Protein AF-A0A9K3P3K6-F1 (afdb_monomer_lite)

Sequence (95 aa):
MKYVVNGGADDEHEFSYDVNSSNGPNHWGEIHPEWSMCNQGDMQSPIDLTHKRVRTTSVLGRLDRDYKPANTTLINRGHDMMVGKPAQKLNFHII

Structure (mmCIF, N/CA/C/O backbone):
data_AF-A0A9K3P3K6-F1
#
_entry.id   AF-A0A9K3P3K6-F1
#
loop_
_atom_site.group_PDB
_atom_site.id
_atom_site.type_symbol
_atom_site.label_atom_id
_atom_site.label_alt_id
_atom_site.label_comp_id
_atom_site.label_asym_id
_atom_site.label_entity_id
_atom_site.label_seq_id
_atom_site.pdbx_PDB_ins_code
_atom_site.Cartn_x
_atom_site.Cartn_y
_atom_site.Cartn_z
_atom_site.occupancy
_atom_site.B_iso_or_equiv
_atom_site.auth_seq_id
_atom_site.auth_comp_id
_atom_site.auth_asym_id
_atom_site.auth_atom_id
_atom_site.pdbx_PDB_model_num
ATOM 1 N N . MET A 1 1 ? 7.453 16.596 18.911 1.00 42.88 1 MET A N 1
ATOM 2 C CA . MET A 1 1 ? 8.050 15.972 17.710 1.00 42.88 1 MET A CA 1
ATOM 3 C C . MET A 1 1 ? 9.361 16.679 17.428 1.00 42.88 1 MET A C 1
ATOM 5 O O . MET A 1 1 ? 9.359 17.901 17.367 1.00 42.88 1 MET A O 1
ATOM 9 N N . LYS A 1 2 ? 10.475 15.948 17.349 1.00 51.81 2 LYS A N 1
ATOM 10 C CA . LYS A 1 2 ? 11.736 16.494 16.833 1.00 51.81 2 LYS A CA 1
ATOM 11 C C . LYS A 1 2 ? 11.851 16.027 15.384 1.00 51.81 2 LYS A C 1
ATOM 13 O O . LYS A 1 2 ? 11.778 14.825 15.142 1.00 51.81 2 LYS A O 1
ATOM 18 N N . TYR A 1 3 ? 11.968 16.961 14.448 1.00 46.09 3 TYR A N 1
ATOM 19 C CA . TYR A 1 3 ? 12.247 16.643 13.051 1.00 46.09 3 TYR A CA 1
ATOM 20 C C . TYR A 1 3 ? 13.723 16.273 12.956 1.00 46.09 3 TYR A C 1
ATOM 22 O O . TYR A 1 3 ? 14.585 17.101 13.240 1.00 46.09 3 TYR A O 1
ATOM 30 N N . VAL A 1 4 ? 14.013 15.021 12.619 1.00 54.66 4 VAL A N 1
ATOM 31 C CA . VAL A 1 4 ? 15.360 14.603 12.238 1.00 54.66 4 VAL A CA 1
ATOM 32 C C . VAL A 1 4 ? 15.271 14.272 10.762 1.00 54.66 4 VAL A C 1
ATOM 34 O O . VAL A 1 4 ? 14.755 13.224 10.392 1.00 54.66 4 VAL A O 1
ATOM 37 N N . VAL A 1 5 ? 15.732 15.192 9.918 1.00 53.25 5 VAL A N 1
ATOM 38 C CA . VAL A 1 5 ? 15.925 14.916 8.495 1.00 53.25 5 VAL A CA 1
ATOM 39 C C . VAL A 1 5 ? 17.246 14.161 8.389 1.00 53.25 5 VAL A C 1
ATOM 41 O O . VAL A 1 5 ? 18.300 14.763 8.214 1.00 53.25 5 VAL A O 1
ATOM 44 N N . ASN A 1 6 ? 17.218 12.844 8.590 1.00 51.34 6 ASN A N 1
ATOM 45 C CA . ASN A 1 6 ? 18.310 12.015 8.097 1.00 51.34 6 ASN A CA 1
ATOM 46 C C . ASN A 1 6 ? 18.087 11.896 6.593 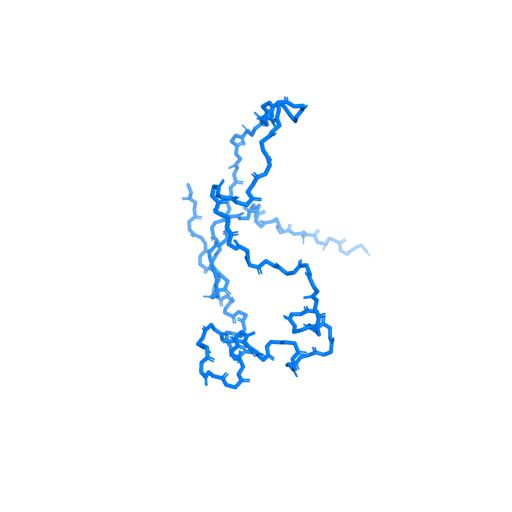1.00 51.34 6 ASN A C 1
ATOM 48 O O . ASN A 1 6 ? 17.205 11.164 6.161 1.00 51.34 6 ASN A O 1
ATOM 52 N N . GLY A 1 7 ? 18.841 12.676 5.819 1.00 45.62 7 GLY A N 1
ATOM 53 C CA . GLY A 1 7 ? 18.896 12.593 4.361 1.00 45.62 7 GLY A CA 1
ATOM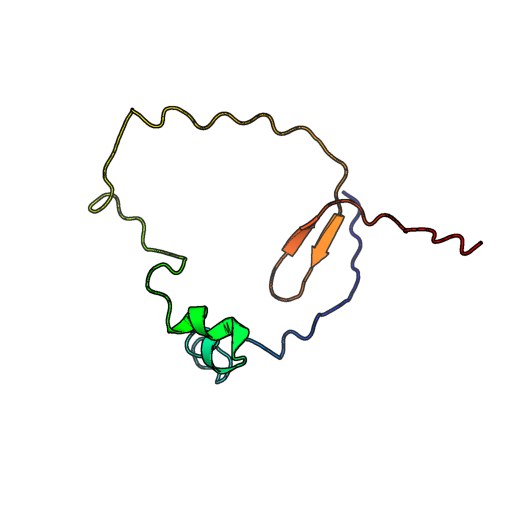 54 C C . GLY A 1 7 ? 19.614 11.327 3.904 1.00 45.62 7 GLY A C 1
ATOM 55 O O . GLY A 1 7 ? 20.646 11.411 3.251 1.00 45.62 7 GLY A O 1
ATOM 56 N N . GLY A 1 8 ? 19.098 10.166 4.298 1.00 44.88 8 GLY A N 1
ATOM 57 C CA . GLY A 1 8 ? 19.313 8.929 3.567 1.00 44.88 8 GLY A CA 1
ATOM 58 C C . GLY A 1 8 ? 18.171 8.833 2.575 1.00 44.88 8 GLY A C 1
ATOM 59 O O . GLY A 1 8 ? 17.142 8.246 2.891 1.00 44.88 8 GLY A O 1
ATOM 60 N N . ALA A 1 9 ? 18.309 9.498 1.429 1.00 46.66 9 ALA A N 1
ATOM 61 C CA . ALA A 1 9 ? 17.553 9.095 0.257 1.00 46.66 9 ALA A CA 1
ATOM 62 C C . ALA A 1 9 ? 18.091 7.705 -0.103 1.00 46.66 9 ALA A C 1
ATOM 64 O O . ALA A 1 9 ? 19.078 7.598 -0.825 1.00 46.66 9 ALA A O 1
ATOM 65 N N . ASP A 1 10 ? 17.540 6.661 0.521 1.00 50.22 10 ASP A N 1
ATOM 66 C CA . ASP A 1 10 ? 17.673 5.307 -0.006 1.00 50.22 10 ASP A CA 1
ATOM 67 C C . ASP A 1 10 ? 17.164 5.402 -1.449 1.00 50.22 10 ASP A C 1
ATOM 69 O O . ASP A 1 10 ? 16.035 5.847 -1.656 1.00 50.22 10 ASP A O 1
ATOM 73 N N . ASP A 1 11 ? 18.051 5.139 -2.414 1.00 54.47 11 ASP A N 1
ATOM 74 C CA . ASP A 1 11 ? 17.912 5.453 -3.842 1.00 54.47 11 ASP A CA 1
ATOM 75 C C . ASP A 1 11 ? 16.467 5.287 -4.354 1.00 54.47 11 ASP A C 1
ATOM 77 O O . ASP A 1 11 ? 16.030 4.198 -4.726 1.00 54.47 11 ASP A O 1
ATOM 81 N N . GLU A 1 12 ? 15.731 6.402 -4.461 1.00 57.03 12 GLU A N 1
ATOM 82 C CA . GLU A 1 12 ? 14.388 6.479 -5.071 1.00 57.03 12 GLU A CA 1
ATOM 83 C C . GLU A 1 12 ? 14.399 6.148 -6.578 1.00 57.03 12 GLU A C 1
ATOM 85 O O . GLU A 1 12 ? 13.408 6.316 -7.286 1.00 57.03 12 GLU A O 1
ATOM 90 N N . HIS A 1 13 ? 15.541 5.720 -7.108 1.00 66.44 13 HIS A N 1
ATOM 91 C CA . HIS A 1 13 ? 15.723 5.381 -8.508 1.00 66.44 13 HIS A CA 1
ATOM 92 C C . HIS A 1 13 ? 15.434 3.915 -8.810 1.00 66.44 13 HIS A C 1
ATOM 94 O O . HIS A 1 13 ? 15.210 3.581 -9.974 1.00 66.44 13 HIS A O 1
ATOM 100 N N . GLU A 1 14 ? 15.429 3.038 -7.805 1.00 90.38 14 GLU A N 1
ATOM 101 C CA . GLU A 1 14 ? 15.262 1.607 -8.053 1.00 90.38 14 GLU A CA 1
ATOM 102 C C . GLU A 1 14 ? 13.834 1.270 -8.497 1.00 90.38 14 GLU A C 1
ATOM 104 O O . GLU A 1 14 ? 13.647 0.542 -9.469 1.00 90.38 14 GLU A O 1
ATOM 109 N N . PHE A 1 15 ? 12.830 1.896 -7.880 1.00 93.75 15 PHE A N 1
ATOM 110 C CA . PHE A 1 15 ? 11.425 1.765 -8.257 1.00 93.75 15 PHE A CA 1
ATOM 111 C C . PHE A 1 15 ? 10.731 3.130 -8.304 1.00 93.75 15 PHE A C 1
ATOM 113 O O . PHE A 1 15 ? 11.100 4.061 -7.595 1.00 93.75 15 PHE A O 1
ATOM 120 N N . SER A 1 16 ? 9.697 3.245 -9.133 1.00 94.44 16 SER A N 1
ATOM 121 C CA . SER A 1 16 ? 8.901 4.463 -9.296 1.00 94.44 16 SER A CA 1
ATOM 122 C C . SER A 1 16 ? 7.420 4.187 -9.065 1.00 94.44 16 SER A C 1
ATOM 124 O O . SER A 1 16 ? 6.942 3.071 -9.265 1.00 94.44 16 SER A O 1
ATOM 126 N N . TYR A 1 17 ? 6.678 5.227 -8.685 1.00 94.62 17 TYR A N 1
ATOM 127 C CA . TYR A 1 17 ? 5.212 5.221 -8.683 1.00 94.62 17 TYR A CA 1
ATOM 128 C C . TYR A 1 17 ? 4.602 5.687 -10.010 1.00 94.62 17 TYR A C 1
ATOM 130 O O . TYR A 1 17 ? 3.386 5.589 -10.182 1.00 94.62 17 TYR A O 1
ATOM 138 N N . ASP A 1 18 ? 5.407 6.188 -10.952 1.00 95.75 18 ASP A N 1
ATOM 139 C CA . ASP A 1 18 ? 4.915 6.496 -12.293 1.00 95.75 18 ASP A CA 1
ATOM 140 C C . ASP A 1 18 ? 4.567 5.193 -13.021 1.00 95.75 18 ASP A C 1
ATOM 142 O O . ASP A 1 18 ? 5.433 4.382 -13.346 1.00 95.75 18 ASP A O 1
ATOM 146 N N . VAL A 1 19 ? 3.275 5.012 -13.289 1.00 95.44 19 VAL A N 1
ATOM 147 C CA . VAL A 1 19 ? 2.705 3.832 -13.951 1.00 95.44 19 VAL A CA 1
ATOM 148 C C . VAL A 1 19 ? 3.241 3.593 -15.359 1.00 95.44 19 VAL A C 1
ATOM 150 O O . VAL A 1 19 ? 3.160 2.463 -15.838 1.00 95.44 19 VAL A O 1
ATOM 153 N N . ASN A 1 20 ? 3.780 4.629 -16.009 1.00 95.38 20 ASN A N 1
ATOM 154 C CA . ASN A 1 20 ? 4.334 4.541 -17.359 1.00 95.38 20 ASN A CA 1
ATOM 155 C C . ASN A 1 20 ? 5.856 4.338 -17.370 1.00 95.38 20 ASN A C 1
ATOM 157 O O . ASN A 1 20 ? 6.438 4.191 -18.445 1.00 95.38 20 ASN A O 1
ATOM 161 N N . SER A 1 21 ? 6.514 4.359 -16.207 1.00 95.31 21 SER A N 1
ATOM 162 C CA . SER A 1 21 ? 7.953 4.121 -16.117 1.00 95.31 21 SER A CA 1
ATOM 163 C C . SER A 1 21 ? 8.284 2.633 -16.247 1.00 95.31 21 SER A C 1
ATOM 165 O O . SER A 1 21 ? 7.522 1.772 -15.805 1.00 95.31 21 SER A O 1
ATOM 167 N N . SER A 1 22 ? 9.471 2.320 -16.772 1.00 95.12 22 SER A N 1
ATOM 168 C CA . SER A 1 22 ? 9.984 0.945 -16.862 1.00 95.12 22 SER A CA 1
ATOM 169 C C . SER A 1 22 ? 10.231 0.294 -15.497 1.00 95.12 22 SER A C 1
ATOM 171 O O . SER A 1 22 ? 10.298 -0.923 -15.409 1.00 95.12 22 SER A O 1
ATOM 173 N N . ASN A 1 23 ? 10.366 1.094 -14.438 1.00 95.12 23 ASN A N 1
ATOM 174 C CA . ASN A 1 23 ? 10.437 0.647 -13.042 1.00 95.12 23 ASN A CA 1
ATOM 175 C C . ASN A 1 23 ? 9.169 1.029 -12.248 1.00 95.12 23 ASN A C 1
ATOM 177 O O . ASN A 1 23 ? 9.208 1.167 -11.025 1.00 95.12 23 ASN A O 1
ATOM 181 N N . GLY A 1 24 ? 8.058 1.266 -12.953 1.00 96.00 24 GLY A N 1
ATOM 182 C CA . GLY A 1 24 ? 6.761 1.603 -12.373 1.00 96.00 24 GLY A CA 1
ATOM 183 C C . GLY A 1 24 ? 6.057 0.407 -11.718 1.00 96.00 24 GLY A C 1
ATOM 184 O O . GLY A 1 24 ? 6.506 -0.730 -11.870 1.00 96.00 24 GLY A O 1
ATOM 185 N N . PRO A 1 25 ? 4.905 0.620 -11.052 1.00 96.38 25 PRO A N 1
ATOM 186 C CA . PRO A 1 25 ? 4.201 -0.419 -10.292 1.00 96.38 25 PRO A CA 1
ATOM 187 C C . PRO A 1 25 ? 3.828 -1.675 -11.084 1.00 96.38 25 PRO A C 1
ATOM 189 O O . PRO A 1 25 ? 3.793 -2.763 -10.522 1.00 96.38 25 PRO A O 1
ATOM 192 N N . ASN A 1 26 ? 3.599 -1.545 -12.394 1.00 96.25 26 ASN A N 1
ATOM 193 C CA . ASN A 1 26 ? 3.310 -2.682 -13.275 1.00 96.25 26 ASN A CA 1
ATOM 194 C C . ASN A 1 26 ? 4.523 -3.613 -13.477 1.00 96.25 26 ASN A C 1
ATOM 196 O O . ASN A 1 26 ? 4.354 -4.745 -13.919 1.00 96.25 26 ASN A O 1
ATOM 200 N N . HIS A 1 27 ? 5.733 -3.144 -13.159 1.00 97.00 27 HIS A N 1
ATOM 201 C CA . HIS A 1 27 ? 7.004 -3.821 -13.420 1.00 97.00 27 HIS A CA 1
ATOM 202 C C . HIS A 1 27 ? 7.812 -4.111 -12.151 1.00 97.00 27 HIS A C 1
ATOM 204 O O . HIS A 1 27 ? 8.904 -4.660 -12.248 1.00 97.00 27 HIS A O 1
ATOM 210 N N . TRP A 1 28 ? 7.314 -3.791 -10.950 1.00 97.00 28 TRP A N 1
ATOM 211 C CA . TRP A 1 28 ? 8.093 -3.977 -9.718 1.00 97.00 28 TRP A CA 1
ATOM 212 C C . TRP A 1 28 ? 8.570 -5.418 -9.512 1.00 97.00 28 TRP A C 1
ATOM 214 O O . TRP A 1 28 ? 9.712 -5.628 -9.111 1.00 97.00 28 TRP A O 1
ATOM 224 N N . GLY A 1 29 ? 7.750 -6.416 -9.857 1.00 97.25 29 GLY A N 1
ATOM 225 C CA . GLY A 1 29 ? 8.149 -7.822 -9.753 1.00 97.25 29 GLY A CA 1
ATOM 226 C C . GLY A 1 29 ? 9.208 -8.283 -10.761 1.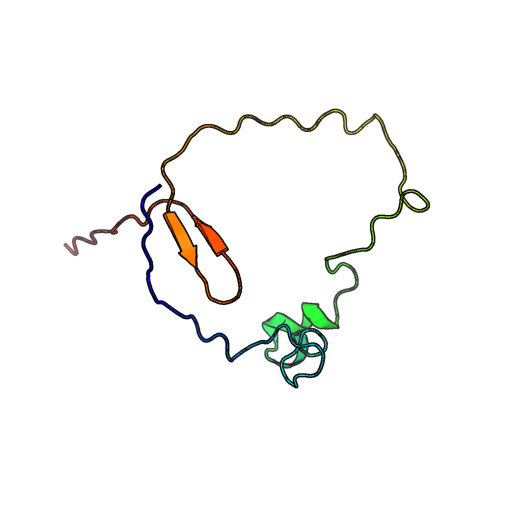00 97.25 29 GLY A C 1
ATOM 227 O O . GLY A 1 29 ? 9.682 -9.411 -10.654 1.00 97.25 29 GLY A O 1
ATOM 228 N N . GLU A 1 30 ? 9.570 -7.440 -11.730 1.00 97.38 30 GLU A N 1
ATOM 229 C CA . GLU A 1 30 ? 10.600 -7.702 -12.745 1.00 97.38 30 GLU A CA 1
ATOM 230 C C . GLU A 1 30 ? 11.949 -7.063 -12.386 1.00 97.38 30 GLU A C 1
ATOM 232 O O . GLU A 1 30 ? 12.965 -7.426 -12.976 1.00 97.38 30 GLU A O 1
ATOM 237 N N . ILE A 1 31 ? 11.969 -6.132 -11.423 1.00 96.00 31 ILE A N 1
ATOM 238 C CA . ILE A 1 31 ? 13.182 -5.412 -11.007 1.00 96.00 31 ILE A CA 1
ATOM 239 C C . ILE A 1 31 ? 14.136 -6.368 -10.282 1.00 96.00 31 ILE A C 1
ATOM 241 O O . ILE A 1 31 ? 15.309 -6.453 -10.641 1.00 96.00 31 ILE A O 1
ATOM 245 N N . HIS A 1 32 ? 13.609 -7.129 -9.315 1.00 96.19 32 HIS A N 1
ATOM 246 C CA . HIS A 1 32 ? 14.365 -8.097 -8.519 1.00 96.19 32 HIS A CA 1
ATOM 247 C C . HIS A 1 32 ? 13.620 -9.425 -8.346 1.00 96.19 32 HIS A C 1
ATOM 249 O O . HIS A 1 32 ? 12.401 -9.416 -8.145 1.00 96.19 32 HIS A O 1
ATOM 255 N N . PRO A 1 33 ? 14.321 -10.579 -8.336 1.00 96.69 33 PRO A N 1
ATOM 256 C CA . PRO A 1 33 ? 13.693 -11.886 -8.126 1.00 96.69 33 PRO A CA 1
ATOM 257 C C . PRO A 1 33 ? 12.864 -11.984 -6.833 1.00 96.69 33 PRO A C 1
ATOM 259 O O . PRO A 1 33 ? 11.785 -12.586 -6.823 1.00 96.69 33 PRO A O 1
ATOM 262 N N . GLU A 1 34 ? 13.331 -11.369 -5.745 1.00 97.62 34 GLU A N 1
ATOM 263 C CA . GLU A 1 34 ? 12.649 -11.330 -4.446 1.00 97.62 34 GLU A CA 1
ATOM 264 C C . GLU A 1 34 ? 11.345 -10.515 -4.452 1.00 97.62 34 GLU A C 1
ATOM 266 O O . GLU A 1 34 ? 10.523 -10.680 -3.550 1.00 97.62 34 GLU A O 1
ATOM 271 N N . TRP A 1 35 ? 11.128 -9.663 -5.459 1.00 97.25 35 TRP A N 1
ATOM 272 C CA . TRP A 1 35 ? 9.921 -8.838 -5.598 1.00 97.25 35 TRP A CA 1
ATOM 273 C C . TRP A 1 35 ? 8.881 -9.464 -6.530 1.00 97.25 35 TRP A C 1
ATOM 275 O O . TRP A 1 35 ? 7.806 -8.900 -6.709 1.00 97.25 35 TRP A O 1
ATOM 285 N N . SER A 1 36 ? 9.147 -10.651 -7.086 1.00 97.69 36 SER A N 1
ATOM 286 C CA . SER A 1 36 ? 8.263 -11.365 -8.028 1.00 97.69 36 SER A CA 1
ATOM 287 C C . SER A 1 36 ? 6.784 -11.407 -7.615 1.00 97.69 36 SER A C 1
ATOM 289 O O . SER A 1 36 ? 5.894 -11.303 -8.463 1.00 97.69 36 SER A O 1
ATOM 291 N N . MET A 1 37 ? 6.498 -11.472 -6.311 1.00 98.06 37 MET A N 1
ATOM 292 C CA . MET A 1 37 ? 5.134 -11.459 -5.773 1.00 98.06 37 MET A CA 1
ATOM 293 C C . MET A 1 37 ? 4.336 -10.190 -6.101 1.00 98.06 37 MET A C 1
ATOM 295 O O . MET A 1 37 ? 3.107 -10.271 -6.128 1.00 98.06 37 MET A O 1
ATOM 299 N N . CYS A 1 38 ? 4.987 -9.056 -6.386 1.00 97.25 38 CYS A N 1
ATOM 300 C CA . CYS A 1 38 ? 4.325 -7.824 -6.825 1.00 97.25 38 CYS A CA 1
ATOM 301 C C . CYS A 1 38 ? 3.539 -8.024 -8.130 1.00 97.25 38 CYS A C 1
ATOM 303 O O . CYS A 1 38 ? 2.466 -7.447 -8.276 1.00 97.25 38 CYS A O 1
ATOM 305 N N . ASN A 1 39 ? 4.025 -8.890 -9.026 1.00 95.25 39 ASN A N 1
ATOM 306 C CA . ASN A 1 39 ? 3.386 -9.161 -10.318 1.00 95.25 39 ASN A CA 1
ATOM 307 C C . ASN A 1 39 ? 2.682 -10.528 -10.351 1.00 95.25 39 ASN A C 1
ATOM 309 O O . ASN A 1 39 ? 1.752 -10.720 -11.130 1.00 95.25 39 ASN A O 1
ATOM 313 N N . GLN A 1 40 ? 3.125 -11.486 -9.529 1.00 96.88 40 GLN A N 1
ATOM 314 C CA . GLN A 1 40 ? 2.654 -12.878 -9.573 1.00 96.88 40 GLN A CA 1
ATOM 315 C C . GLN A 1 40 ? 1.667 -13.247 -8.457 1.00 96.88 40 GLN A C 1
ATOM 317 O O . GLN A 1 40 ? 1.074 -14.321 -8.499 1.00 96.88 40 GLN A O 1
ATOM 322 N N . GLY A 1 41 ? 1.518 -12.415 -7.424 1.00 96.75 41 GLY A N 1
ATOM 323 C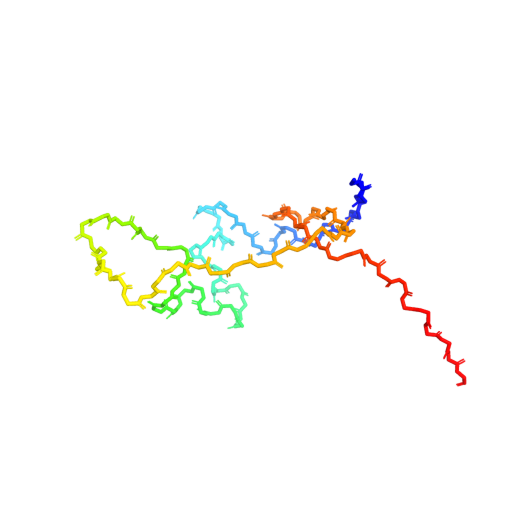 CA . GLY A 1 41 ? 0.665 -12.740 -6.284 1.00 96.75 41 GLY A CA 1
ATOM 324 C C . GLY A 1 41 ? -0.822 -12.490 -6.536 1.00 96.75 41 GLY A C 1
ATOM 325 O O . GLY A 1 41 ? -1.209 -11.414 -6.975 1.00 96.75 41 GLY A O 1
ATOM 326 N N . ASP A 1 42 ? -1.669 -13.431 -6.118 1.00 97.81 42 ASP A N 1
ATOM 327 C CA . ASP A 1 42 ? -3.135 -13.320 -6.239 1.00 97.81 42 ASP A CA 1
ATOM 328 C C . ASP A 1 42 ? -3.813 -12.595 -5.057 1.00 97.81 42 ASP A C 1
ATOM 330 O O . ASP A 1 42 ? -5.024 -12.373 -5.051 1.00 97.81 42 ASP A O 1
ATOM 334 N N . MET A 1 43 ? -3.045 -12.244 -4.019 1.00 97.50 43 MET A N 1
ATOM 335 C CA . MET A 1 43 ? -3.534 -11.616 -2.781 1.00 97.50 43 MET A CA 1
ATOM 336 C C . MET A 1 43 ? -2.794 -10.306 -2.470 1.00 97.50 43 MET A C 1
ATOM 338 O O . MET A 1 43 ? -2.445 -10.035 -1.320 1.00 97.50 43 MET A O 1
ATOM 342 N N . GLN A 1 44 ? -2.530 -9.500 -3.501 1.00 97.50 44 GLN A N 1
ATOM 343 C CA . GLN A 1 44 ? -1.875 -8.200 -3.354 1.00 97.50 44 GLN A CA 1
ATOM 344 C C . GLN A 1 44 ? -2.830 -7.111 -2.853 1.00 97.50 44 GLN A C 1
ATOM 346 O O . GLN A 1 44 ? -4.052 -7.197 -2.972 1.00 97.50 44 GLN A O 1
ATOM 351 N N . SER A 1 45 ? -2.245 -6.070 -2.267 1.00 96.94 45 SER A N 1
ATOM 352 C CA . SER A 1 45 ? -2.932 -4.845 -1.850 1.00 96.94 45 SER A CA 1
ATOM 353 C C . SER A 1 45 ? -2.389 -3.646 -2.640 1.00 96.94 45 SER A C 1
ATOM 355 O O . SER A 1 45 ? -1.243 -3.702 -3.080 1.00 96.94 45 SER A O 1
ATOM 357 N N . PRO A 1 46 ? -3.152 -2.544 -2.784 1.00 96.06 46 PRO A N 1
ATOM 358 C CA . PRO A 1 46 ? -4.512 -2.322 -2.278 1.00 96.06 46 PRO A CA 1
ATOM 359 C C . PRO A 1 46 ? -5.591 -3.071 -3.080 1.00 96.06 46 PRO A C 1
ATOM 361 O O . PRO A 1 46 ? -5.371 -3.478 -4.214 1.00 96.06 46 PRO A O 1
ATOM 364 N N . ILE A 1 47 ? -6.784 -3.211 -2.491 1.00 96.00 47 ILE A N 1
ATOM 365 C CA . ILE A 1 47 ? -7.975 -3.748 -3.168 1.00 96.00 47 ILE A CA 1
ATOM 366 C C . ILE A 1 47 ? -9.128 -2.747 -3.120 1.00 96.00 47 ILE A C 1
ATOM 368 O O . ILE A 1 47 ? -9.241 -1.943 -2.195 1.00 96.00 47 ILE A O 1
ATOM 372 N N . ASP A 1 48 ? -10.028 -2.838 -4.096 1.00 95.62 48 ASP A N 1
ATOM 373 C CA . ASP A 1 48 ? -11.262 -2.058 -4.102 1.00 95.62 48 ASP A CA 1
ATOM 374 C C . ASP A 1 48 ? -12.244 -2.578 -3.033 1.00 95.62 48 ASP A C 1
ATOM 376 O O . ASP A 1 48 ? -12.726 -3.716 -3.113 1.00 95.62 48 ASP A O 1
ATOM 380 N N . LEU A 1 49 ? -12.563 -1.740 -2.043 1.00 94.25 49 LEU A N 1
ATOM 381 C CA . LEU A 1 49 ? -13.488 -2.035 -0.946 1.00 94.25 49 LEU A CA 1
ATOM 382 C C . LEU A 1 49 ? -14.850 -1.369 -1.189 1.00 94.25 49 LEU A C 1
ATOM 384 O O . LEU A 1 49 ? -15.155 -0.303 -0.657 1.00 94.25 49 LEU A O 1
ATOM 388 N N . THR A 1 50 ? -15.707 -2.025 -1.973 1.00 95.06 50 THR A N 1
ATOM 389 C CA . THR A 1 50 ? -17.069 -1.534 -2.259 1.00 95.06 50 THR A CA 1
ATOM 390 C C . THR A 1 50 ? -18.117 -2.183 -1.365 1.00 95.06 50 THR A C 1
ATOM 392 O O . THR A 1 50 ? -18.135 -3.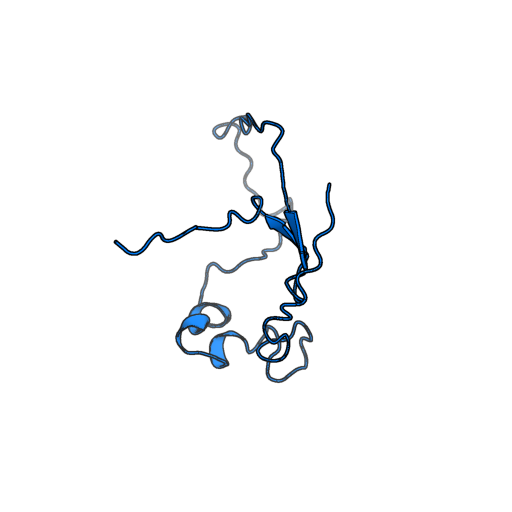401 -1.186 1.00 95.06 50 THR A O 1
ATOM 395 N N . HIS A 1 51 ? -19.087 -1.393 -0.891 1.00 92.81 51 HIS A N 1
ATOM 396 C CA . HIS A 1 51 ? -20.201 -1.884 -0.062 1.00 92.81 51 HIS A CA 1
ATOM 397 C C . HIS A 1 51 ? -21.013 -3.019 -0.719 1.00 92.81 51 HIS A C 1
ATOM 399 O O . HIS A 1 51 ? -21.669 -3.786 -0.027 1.00 92.81 51 HIS A O 1
ATOM 405 N N . LYS A 1 52 ? -20.965 -3.137 -2.052 1.00 94.00 52 LYS A N 1
ATOM 406 C CA . LYS A 1 52 ? -21.671 -4.171 -2.822 1.00 94.00 52 LYS A CA 1
ATOM 407 C C . LYS A 1 52 ? -21.060 -5.569 -2.674 1.00 94.00 52 LYS A C 1
ATOM 409 O O . LYS A 1 52 ? -21.769 -6.547 -2.875 1.00 94.00 52 LYS A O 1
ATOM 414 N N . ARG A 1 53 ? -19.755 -5.667 -2.387 1.00 95.25 53 ARG A N 1
ATOM 415 C CA . ARG A 1 53 ? -18.999 -6.937 -2.369 1.00 95.25 53 ARG A CA 1
ATOM 416 C C . ARG A 1 53 ? -18.553 -7.363 -0.969 1.00 95.25 53 ARG A C 1
ATOM 418 O O . ARG A 1 53 ? -18.064 -8.476 -0.800 1.00 95.25 53 ARG A O 1
ATOM 425 N N . VAL A 1 54 ? -18.718 -6.504 0.036 1.00 94.00 54 VAL A N 1
ATOM 426 C CA . VAL A 1 54 ? -18.370 -6.833 1.424 1.00 94.00 54 VAL A CA 1
ATOM 427 C C . VAL A 1 54 ? -19.435 -7.715 2.069 1.00 94.00 54 VAL A C 1
ATOM 429 O O . VAL A 1 54 ? -20.634 -7.543 1.854 1.00 94.00 54 VAL A O 1
ATOM 432 N N . ARG A 1 55 ? -18.994 -8.638 2.923 1.00 93.38 55 ARG A N 1
ATOM 433 C CA . ARG A 1 55 ? -19.872 -9.393 3.821 1.00 93.38 55 ARG A CA 1
ATOM 434 C C . ARG A 1 55 ? -19.769 -8.786 5.212 1.00 93.38 55 ARG A C 1
ATOM 436 O O . ARG A 1 55 ? -18.688 -8.766 5.794 1.00 93.38 55 ARG A O 1
ATOM 443 N N . THR A 1 56 ? -20.880 -8.286 5.740 1.00 91.94 56 THR A N 1
ATOM 444 C CA . THR A 1 56 ? -20.925 -7.748 7.101 1.00 91.94 56 THR A CA 1
ATOM 445 C C . THR A 1 56 ? -21.050 -8.882 8.113 1.00 91.94 56 THR A C 1
ATOM 447 O O . THR A 1 56 ? -21.714 -9.891 7.875 1.00 91.94 56 THR A O 1
ATOM 450 N N . THR A 1 57 ? -20.382 -8.735 9.253 1.00 93.62 57 THR A N 1
ATOM 451 C CA . THR A 1 57 ? -20.465 -9.692 10.356 1.00 93.62 57 THR A CA 1
ATOM 452 C C . THR A 1 57 ? -20.306 -8.967 11.684 1.00 93.62 57 THR A C 1
ATOM 454 O O . THR A 1 57 ? -19.453 -8.092 11.820 1.00 93.62 57 THR A O 1
ATOM 457 N N . SER A 1 58 ? -21.129 -9.327 12.666 1.00 92.31 58 SER A N 1
ATOM 458 C CA . SER A 1 58 ? -21.001 -8.854 14.049 1.00 92.31 58 SER A CA 1
ATOM 459 C C . SER A 1 58 ? -20.052 -9.721 14.882 1.00 92.31 58 SER A C 1
ATOM 461 O O . SER A 1 58 ? -19.672 -9.316 15.977 1.00 92.31 58 SER A O 1
ATOM 463 N N . VAL A 1 59 ? -19.629 -10.881 14.360 1.00 96.25 59 VAL A N 1
ATOM 464 C CA . VAL A 1 59 ? -18.785 -11.857 15.072 1.00 96.25 59 VAL A CA 1
ATOM 465 C C . VAL A 1 59 ? -17.404 -11.289 15.409 1.00 96.25 59 VAL A C 1
ATOM 467 O O . VAL A 1 59 ? -16.851 -11.615 16.452 1.00 96.25 59 VAL A O 1
ATOM 470 N N . LEU A 1 60 ? -16.856 -10.419 14.555 1.00 93.19 60 LEU A N 1
ATOM 471 C CA . LEU A 1 60 ? -15.533 -9.817 14.764 1.00 93.19 60 LEU A CA 1
ATOM 472 C C . LEU A 1 60 ? -15.511 -8.774 15.895 1.00 93.19 60 LEU A C 1
ATOM 474 O O . LEU A 1 60 ? -14.440 -8.435 16.388 1.00 93.19 60 LEU A O 1
ATOM 478 N N . GLY A 1 61 ? -16.676 -8.269 16.317 1.00 93.19 61 GLY A N 1
ATOM 479 C CA . GLY A 1 61 ? -16.774 -7.264 17.370 1.00 93.19 61 GLY A CA 1
ATOM 480 C C . GLY A 1 61 ? -16.108 -5.928 17.019 1.00 93.19 61 GLY A C 1
ATOM 481 O O . GLY A 1 61 ? -15.911 -5.574 15.855 1.00 93.19 61 GLY A O 1
ATOM 482 N N . ARG A 1 62 ? -15.802 -5.141 18.054 1.00 95.12 62 ARG A N 1
ATOM 483 C CA . ARG A 1 62 ? -15.061 -3.880 17.917 1.00 95.12 62 ARG A CA 1
ATOM 484 C C . ARG A 1 62 ? -13.567 -4.165 18.011 1.00 95.12 62 ARG A C 1
ATOM 486 O O . ARG A 1 62 ? -13.149 -4.924 18.877 1.00 95.12 62 ARG A O 1
ATOM 493 N N . LEU A 1 63 ? -12.773 -3.492 17.182 1.00 96.06 63 LEU A N 1
ATOM 494 C CA . LEU A 1 63 ? -11.319 -3.521 17.309 1.00 96.06 63 LEU A CA 1
ATOM 495 C C . LEU A 1 63 ? -10.906 -2.844 18.624 1.00 96.06 63 LEU A C 1
ATOM 497 O O . LEU A 1 63 ? -11.055 -1.624 18.767 1.00 96.06 63 LEU A O 1
ATOM 501 N N . ASP A 1 64 ? -10.402 -3.641 19.563 1.00 96.44 64 ASP A N 1
ATOM 502 C CA . ASP A 1 64 ? -9.836 -3.149 20.815 1.00 96.44 64 ASP A CA 1
ATOM 503 C C . ASP A 1 64 ? -8.428 -2.588 20.580 1.00 96.44 64 ASP A C 1
ATOM 505 O O . ASP A 1 64 ? -7.623 -3.161 19.841 1.00 96.44 64 ASP A O 1
ATOM 509 N N . ARG A 1 65 ? -8.151 -1.415 21.148 1.00 97.00 65 ARG A N 1
ATOM 510 C CA . ARG A 1 65 ? -6.918 -0.655 20.910 1.00 97.00 65 ARG A CA 1
ATOM 511 C C . ARG A 1 65 ? -6.496 0.027 22.198 1.00 97.00 65 ARG A C 1
ATOM 513 O O . ARG A 1 65 ? -7.223 0.880 22.697 1.00 97.00 65 ARG A O 1
ATOM 520 N N . ASP A 1 66 ? -5.277 -0.252 22.644 1.00 96.81 66 ASP A N 1
ATOM 521 C CA . ASP A 1 66 ? -4.663 0.418 23.793 1.00 96.81 66 ASP A CA 1
ATOM 522 C C . ASP A 1 66 ? -3.339 1.100 23.415 1.00 96.81 66 ASP A C 1
ATOM 524 O O . ASP A 1 66 ? -2.269 0.819 23.955 1.00 96.81 66 ASP A O 1
ATOM 528 N N . TYR A 1 67 ? -3.386 1.989 22.419 1.00 93.94 67 TYR A N 1
ATOM 529 C CA . TYR A 1 67 ? -2.211 2.772 22.035 1.00 93.94 67 TYR A CA 1
ATOM 530 C C . TYR A 1 67 ? -1.858 3.792 23.125 1.00 93.94 67 TYR A C 1
ATOM 532 O O . TYR A 1 67 ? -2.710 4.561 23.572 1.00 93.94 67 TYR A O 1
ATOM 540 N N . LYS A 1 68 ? -0.581 3.845 23.519 1.00 94.12 68 LYS A N 1
ATOM 541 C CA . LYS A 1 68 ? -0.054 4.820 24.486 1.00 94.12 68 LYS A CA 1
ATOM 542 C C . LYS A 1 68 ? 0.850 5.849 23.796 1.00 94.12 68 LYS A C 1
ATOM 544 O O . LYS A 1 68 ? 1.499 5.509 22.805 1.00 94.12 68 LYS A O 1
ATOM 549 N N . PRO A 1 69 ? 0.943 7.087 24.313 1.00 92.12 69 PRO A N 1
ATOM 550 C CA . PRO A 1 69 ? 1.912 8.060 23.823 1.00 92.12 69 PRO A CA 1
ATOM 551 C C . PRO A 1 69 ? 3.344 7.523 23.911 1.00 92.12 69 PRO A C 1
ATOM 553 O O . PRO A 1 69 ? 3.724 6.904 24.904 1.00 92.12 69 PRO A O 1
ATOM 556 N N . ALA A 1 70 ? 4.149 7.801 22.890 1.00 88.38 70 ALA A N 1
ATOM 557 C CA . ALA A 1 70 ? 5.552 7.418 22.845 1.00 88.38 70 ALA A CA 1
ATOM 558 C C . ALA A 1 70 ? 6.390 8.506 22.169 1.00 88.38 70 ALA A C 1
ATOM 560 O O . ALA A 1 70 ? 5.920 9.221 21.282 1.00 88.38 70 ALA A O 1
ATOM 561 N N . ASN A 1 71 ? 7.660 8.606 22.568 1.00 91.31 71 ASN A N 1
ATOM 562 C CA . ASN A 1 71 ? 8.638 9.376 21.807 1.00 91.31 71 ASN A CA 1
ATOM 563 C C . ASN A 1 71 ? 8.822 8.729 20.431 1.00 91.31 71 ASN A C 1
ATOM 565 O O . ASN A 1 71 ? 8.883 7.506 20.324 1.00 91.31 71 ASN A O 1
ATOM 569 N N . THR A 1 72 ? 8.939 9.549 19.391 1.00 89.25 72 THR A N 1
ATOM 570 C CA . THR A 1 72 ? 9.013 9.087 18.003 1.00 89.25 72 THR A CA 1
ATOM 571 C C . THR A 1 72 ? 9.918 9.981 17.163 1.00 89.25 72 THR A C 1
ATOM 573 O O . THR A 1 72 ? 10.146 11.147 17.510 1.00 89.25 72 THR A O 1
ATOM 576 N N . THR A 1 73 ? 10.402 9.425 16.056 1.00 90.06 73 THR A N 1
ATOM 577 C CA . THR A 1 73 ? 11.114 10.138 14.999 1.00 90.06 73 THR A CA 1
ATOM 578 C C . THR A 1 73 ? 10.280 10.091 13.724 1.00 90.06 73 THR A C 1
ATOM 580 O O . THR A 1 73 ? 9.850 9.018 13.308 1.00 90.06 73 THR A O 1
ATOM 583 N N . LEU A 1 74 ? 10.066 11.254 13.106 1.00 90.06 74 LEU A N 1
ATOM 584 C CA . LEU A 1 74 ? 9.517 11.342 11.755 1.00 90.06 74 LEU A CA 1
ATOM 585 C C . LEU A 1 74 ? 10.664 11.187 10.753 1.00 90.06 74 LEU A C 1
ATOM 587 O O . LEU A 1 74 ? 11.655 11.909 10.861 1.00 90.06 74 LEU A O 1
ATOM 591 N N . ILE A 1 75 ? 10.522 10.253 9.818 1.00 87.69 75 ILE A N 1
ATOM 592 C CA . ILE A 1 75 ? 11.534 9.876 8.830 1.00 87.69 75 ILE A CA 1
ATOM 593 C C . ILE A 1 75 ? 10.926 10.062 7.441 1.00 87.69 75 ILE A C 1
ATOM 595 O O . ILE A 1 75 ? 9.829 9.571 7.187 1.00 87.69 75 ILE A O 1
ATOM 599 N N . ASN A 1 76 ? 11.636 10.757 6.556 1.00 87.12 76 ASN A N 1
ATOM 600 C CA . ASN A 1 76 ? 11.348 10.733 5.126 1.00 87.12 76 ASN A CA 1
ATOM 601 C C . ASN A 1 76 ? 12.201 9.623 4.502 1.00 87.12 76 ASN A C 1
ATOM 603 O O . ASN A 1 76 ? 13.424 9.698 4.609 1.00 87.12 76 ASN A O 1
ATOM 607 N N . ARG A 1 77 ? 11.571 8.603 3.912 1.00 86.88 77 ARG A N 1
ATOM 608 C CA . ARG A 1 77 ? 12.270 7.492 3.233 1.00 86.88 77 ARG A CA 1
ATOM 609 C C . ARG A 1 77 ? 12.335 7.686 1.716 1.00 86.88 77 ARG A C 1
ATOM 611 O O . ARG A 1 77 ? 12.650 6.757 0.983 1.00 86.88 77 ARG A O 1
ATOM 618 N N . GLY A 1 78 ? 11.958 8.873 1.257 1.00 89.31 78 GLY A N 1
ATOM 619 C CA . GLY A 1 78 ? 11.865 9.245 -0.141 1.00 89.31 78 GLY A CA 1
ATOM 620 C C . GLY A 1 78 ? 10.524 8.881 -0.767 1.00 89.31 78 GLY A C 1
ATOM 621 O O . GLY A 1 78 ? 9.738 9.742 -1.154 1.00 89.31 78 GLY A O 1
ATOM 622 N N . HIS A 1 79 ? 10.191 7.594 -0.739 1.00 89.06 79 HIS A N 1
ATOM 623 C CA . HIS A 1 79 ? 8.942 7.063 -1.289 1.00 89.06 79 HIS A CA 1
ATOM 624 C C . HIS A 1 79 ? 7.734 7.161 -0.334 1.00 89.06 79 HIS A C 1
ATOM 626 O O . HIS A 1 79 ? 6.597 6.974 -0.769 1.00 89.06 79 HIS A O 1
ATOM 632 N N . ASP A 1 80 ? 7.955 7.433 0.960 1.00 90.12 80 ASP A N 1
ATOM 633 C CA . ASP A 1 80 ? 6.915 7.744 1.948 1.00 90.12 80 ASP A CA 1
ATOM 634 C C . ASP A 1 80 ? 7.458 8.497 3.185 1.00 90.12 80 ASP A C 1
ATOM 636 O O . ASP A 1 80 ? 8.659 8.734 3.348 1.00 90.12 80 ASP A O 1
ATOM 640 N N . MET A 1 81 ? 6.544 8.871 4.088 1.00 91.50 81 MET A N 1
ATOM 641 C CA . MET A 1 81 ? 6.865 9.429 5.404 1.00 91.50 81 MET A CA 1
ATOM 642 C C . MET A 1 81 ? 6.509 8.413 6.492 1.00 91.50 81 MET A C 1
ATOM 644 O O . MET A 1 81 ? 5.35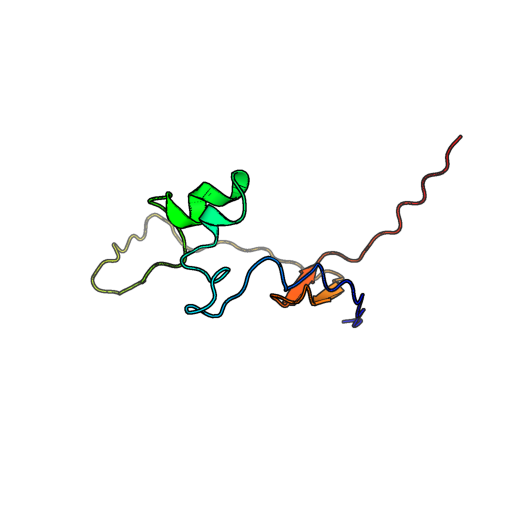2 8.012 6.623 1.00 91.50 81 MET A O 1
ATOM 648 N N . MET A 1 82 ? 7.480 8.049 7.326 1.00 89.19 82 MET A N 1
ATOM 649 C CA . MET A 1 82 ? 7.332 7.041 8.374 1.00 89.19 82 MET A CA 1
ATOM 650 C C . MET A 1 82 ? 7.458 7.650 9.776 1.00 89.19 82 MET A C 1
ATOM 652 O O . MET A 1 82 ? 8.339 8.462 10.058 1.00 89.19 82 MET A O 1
ATOM 656 N N . VAL A 1 83 ? 6.610 7.192 10.698 1.00 91.38 83 VAL A N 1
ATOM 657 C CA . VAL A 1 83 ? 6.724 7.461 12.139 1.00 91.38 83 VAL A CA 1
ATOM 658 C C . VAL A 1 83 ? 7.407 6.261 12.799 1.00 91.38 83 VAL A C 1
ATOM 660 O O . VAL A 1 83 ? 6.802 5.206 12.977 1.00 91.38 83 VAL A O 1
ATOM 663 N N . GLY A 1 84 ? 8.690 6.405 13.129 1.00 87.25 84 GLY A N 1
ATOM 664 C CA . GLY A 1 84 ? 9.527 5.347 13.698 1.00 87.25 84 GLY A CA 1
ATOM 665 C C . GLY A 1 84 ? 9.763 5.491 15.203 1.00 87.25 84 GLY A C 1
ATOM 666 O O . GLY A 1 84 ? 9.453 6.514 15.826 1.00 87.25 84 GLY A O 1
ATOM 667 N N . LYS A 1 85 ? 10.370 4.468 15.812 1.00 81.25 85 LYS A N 1
ATOM 668 C CA . LYS A 1 85 ? 10.930 4.604 17.165 1.00 81.25 85 LYS A CA 1
ATOM 669 C C . LYS A 1 85 ? 12.130 5.566 17.137 1.00 81.25 85 LYS A C 1
ATOM 671 O O . LYS A 1 85 ? 12.786 5.676 16.101 1.00 81.25 85 LYS A O 1
ATOM 676 N N . PRO A 1 86 ? 12.451 6.248 18.250 1.00 76.50 86 PRO A N 1
ATOM 677 C CA . PRO A 1 86 ? 13.649 7.071 18.323 1.00 76.50 86 PRO A CA 1
ATOM 678 C C . PRO A 1 86 ? 14.884 6.218 18.026 1.00 76.50 86 PRO A C 1
ATOM 680 O O . PRO A 1 86 ? 15.037 5.148 18.618 1.00 76.50 86 PRO A O 1
ATOM 683 N N . ALA A 1 87 ? 15.759 6.687 17.133 1.00 64.31 87 ALA A N 1
ATOM 684 C CA . ALA A 1 87 ? 17.024 6.018 16.853 1.00 64.31 87 ALA A CA 1
ATOM 685 C C . ALA A 1 87 ? 17.846 5.915 18.150 1.00 64.31 87 ALA A C 1
ATOM 687 O O . ALA A 1 87 ? 18.203 6.930 18.752 1.00 64.31 87 ALA A O 1
ATOM 688 N N . GLN A 1 88 ? 18.123 4.692 18.601 1.00 58.44 88 GLN A N 1
ATOM 689 C CA . GLN A 1 88 ? 19.024 4.441 19.723 1.00 58.44 88 GLN A CA 1
ATOM 690 C C . GLN A 1 88 ? 20.423 4.207 19.169 1.00 58.44 88 GLN A C 1
ATOM 692 O O . GLN A 1 88 ? 20.631 3.336 18.328 1.00 58.44 88 GLN A O 1
ATOM 697 N N . LYS A 1 89 ? 21.391 4.992 19.640 1.00 53.94 89 LYS A N 1
ATOM 698 C CA . LYS A 1 89 ? 22.802 4.760 19.344 1.00 53.94 89 LYS A CA 1
ATOM 699 C C . LYS A 1 89 ? 23.224 3.506 20.116 1.00 53.94 89 LYS A C 1
ATOM 701 O O . LYS A 1 89 ? 23.352 3.556 21.337 1.00 53.94 89 LYS A O 1
ATOM 706 N N . LEU A 1 90 ? 23.376 2.376 19.428 1.00 53.56 90 LEU A N 1
ATOM 707 C CA . LEU A 1 90 ? 23.986 1.183 20.014 1.00 53.56 90 LEU A CA 1
ATOM 708 C C . LEU A 1 90 ? 25.474 1.479 20.220 1.00 53.56 90 LEU A C 1
ATOM 710 O O . LEU A 1 90 ? 26.248 1.515 19.267 1.00 53.56 90 LEU A O 1
ATOM 714 N N . ASN A 1 91 ? 25.873 1.738 21.464 1.00 47.84 91 ASN A N 1
ATOM 715 C CA . ASN A 1 91 ? 27.282 1.811 21.826 1.00 47.84 91 ASN A CA 1
ATOM 716 C C . ASN A 1 91 ? 27.798 0.381 21.997 1.00 47.84 91 ASN A C 1
ATOM 718 O O . ASN A 1 91 ? 27.706 -0.185 23.086 1.00 47.84 91 ASN A O 1
ATOM 722 N N . PHE A 1 92 ? 28.343 -0.203 20.933 1.00 53.16 92 PHE A N 1
ATOM 723 C CA . PHE A 1 92 ? 29.152 -1.408 21.063 1.00 53.16 92 PHE A CA 1
ATOM 724 C C . PHE A 1 92 ? 30.447 -1.036 21.795 1.00 53.16 92 PHE A C 1
ATOM 726 O O . PHE A 1 92 ? 31.344 -0.429 21.216 1.00 53.16 92 PHE A O 1
ATOM 733 N N . HIS A 1 93 ? 30.531 -1.361 23.085 1.00 53.06 93 HIS A N 1
ATOM 734 C CA . HIS A 1 93 ? 31.828 -1.534 23.731 1.00 53.06 93 HIS A CA 1
ATOM 735 C C . HIS A 1 93 ? 32.354 -2.894 23.284 1.00 53.06 93 HIS A C 1
ATOM 737 O O . HIS A 1 93 ? 31.842 -3.928 23.708 1.00 53.06 93 HIS A O 1
ATOM 743 N N . ILE A 1 94 ? 33.332 -2.878 22.383 1.00 50.25 94 ILE A N 1
ATOM 744 C CA . ILE A 1 94 ? 34.162 -4.050 22.124 1.00 50.25 94 ILE A CA 1
ATOM 745 C C . ILE A 1 94 ? 35.078 -4.174 23.348 1.00 50.25 94 ILE A C 1
ATOM 747 O O . ILE A 1 94 ? 35.854 -3.258 23.622 1.00 50.25 94 ILE A O 1
ATOM 751 N N . ILE A 1 95 ? 34.900 -5.250 24.116 1.00 62.47 95 ILE A N 1
ATOM 752 C CA . ILE A 1 95 ? 35.874 -5.737 25.105 1.00 62.47 95 ILE A CA 1
ATOM 753 C C . ILE A 1 95 ? 36.930 -6.579 24.402 1.00 62.47 95 ILE A C 1
ATOM 755 O O . ILE A 1 95 ? 36.551 -7.307 23.456 1.00 62.47 95 ILE A O 1
#

InterPro domains:
  IPR001148 Alpha carbonic anhydrase domain [PF00194] (23-85)
  IPR001148 Alpha carbonic anhydrase domain [PS51144] (13-95)
  IPR023561 Carbonic anhydrase, alpha-class [PTHR18952] (13-83)
  IPR036398 Alpha carbonic anhydrase domain superfamily [G3DSA:3.10.200.10] (11-94)
  IPR036398 Alpha carbonic anhydrase domain superfamily [SSF51069] (13-86)

Secondary structure (DSSP, 8-state):
-EE--------TTS--S-TTSTTSGGGHHHH-GGGTHHHH-TT-S-----TTTPPP-STT------------EEEE-SS-EEEEPPPP-------

Foldseek 3Di:
DDADAPPPLVPPPLADCPCPDCRHQCCVLVSDVVRVCSNPPPDDDDDDDDPVPDDDDCVVPDDDDDDDDDDWYWYDNPVDIDTHHPDDDPPDPDD

Radius of gyration: 19.87 Å; chains: 1; bounding box: 58×30×42 Å

pLDDT: mean 84.27, std 17.83, range [42.88, 98.06]

Organism: Helianthus annuus (NCBI:txid4232)